Protein AF-A0A7Y4GS12-F1 (afdb_monomer)

Radius of gyration: 14.1 Å; Cα contacts (8 Å, |Δi|>4): 65; chains: 1; bounding box: 30×27×35 Å

Solvent-accessible surface area (backbone atoms only — not comparable to full-atom values): 4910 Å² total; per-residue (Å²): 98,78,44,82,61,87,87,72,97,57,86,87,56,92,47,71,44,62,57,38,50,46,70,88,77,73,85,89,44,94,91,60,68,56,43,88,97,36,85,92,40,68,81,93,74,83,73,59,67,73,58,48,52,53,49,54,55,53,35,52,53,31,52,77,67,71,57,53,42,84,50,90,128

Sequence (73 aa):
MLLRRSSTPFDNAPSWIIISEYNVDEWPNAGLSPLPGRPGVFSYGLIPPGLFAQIKAKFLELARQNKGRAVRR

Secondary structure (DSSP, 8-state):
-EEE----SSTT---EEESSEE----SS-TTPPPBTTBTT-----PPPHHHHHHHHHHHHHHHHTT--EE---

Organism: NCBI:txid2721161

Foldseek 3Di:
DWDWADDDDDPPDIDTDDLQEDEDDDPPDPPADADVVDPPHRDRDDGDPVSVVVSVVVNVVCVVVVRHDYDDD

Structure (mmCIF, N/CA/C/O backbone):
data_AF-A0A7Y4GS12-F1
#
_entry.id   AF-A0A7Y4GS12-F1
#
loop_
_atom_site.group_PDB
_atom_site.id
_atom_site.type_symbol
_atom_site.label_atom_id
_atom_site.label_alt_id
_atom_site.label_comp_id
_atom_site.label_asym_id
_atom_site.label_entity_id
_atom_site.label_seq_id
_atom_site.pdbx_PDB_ins_code
_atom_site.Cartn_x
_atom_site.Cartn_y
_atom_site.Cartn_z
_atom_site.occupancy
_atom_site.B_iso_or_equiv
_atom_site.auth_seq_id
_atom_site.auth_comp_id
_atom_site.auth_asym_id
_atom_site.auth_atom_id
_atom_site.pdbx_PDB_model_num
ATOM 1 N N . MET A 1 1 ? 2.043 3.934 13.126 1.00 57.56 1 MET A N 1
ATOM 2 C CA . MET A 1 1 ? 2.331 2.517 13.478 1.00 57.56 1 MET A CA 1
ATOM 3 C C . MET A 1 1 ? 3.078 1.866 12.321 1.00 57.56 1 MET A C 1
ATOM 5 O O . MET A 1 1 ? 2.626 2.015 11.191 1.00 57.56 1 MET A O 1
ATOM 9 N N . LEU A 1 2 ? 4.198 1.190 12.598 1.00 63.94 2 LEU A N 1
ATOM 10 C CA . LEU A 1 2 ? 5.018 0.499 11.596 1.00 63.94 2 LEU A CA 1
ATOM 11 C C . LEU A 1 2 ? 4.719 -1.003 11.613 1.00 63.94 2 LEU A C 1
ATOM 13 O O . LEU A 1 2 ? 4.654 -1.601 12.686 1.00 63.94 2 LEU A O 1
ATOM 17 N N . LEU A 1 3 ? 4.560 -1.610 10.438 1.00 58.38 3 LEU A N 1
ATOM 18 C CA . LEU A 1 3 ? 4.439 -3.061 10.293 1.00 58.38 3 LEU A CA 1
ATOM 19 C C . LEU A 1 3 ? 5.650 -3.602 9.532 1.00 58.38 3 LEU A C 1
ATOM 21 O O . LEU A 1 3 ? 5.968 -3.108 8.449 1.00 58.38 3 LEU A O 1
ATOM 25 N N . ARG A 1 4 ? 6.338 -4.594 10.106 1.00 61.12 4 ARG A N 1
ATOM 26 C CA . ARG A 1 4 ? 7.494 -5.247 9.476 1.00 61.12 4 ARG A CA 1
ATOM 27 C C . ARG A 1 4 ? 7.031 -6.110 8.300 1.00 61.12 4 ARG A C 1
ATOM 29 O O . ARG A 1 4 ? 6.097 -6.896 8.443 1.00 61.12 4 ARG A O 1
ATOM 36 N N . ARG A 1 5 ? 7.715 -5.998 7.160 1.00 60.00 5 ARG A N 1
ATOM 37 C CA . ARG A 1 5 ? 7.504 -6.860 5.987 1.00 60.00 5 ARG A CA 1
ATOM 38 C C . ARG A 1 5 ? 8.382 -8.117 6.069 1.00 60.00 5 ARG A C 1
ATOM 40 O O . ARG A 1 5 ? 9.563 -8.018 6.396 1.00 60.00 5 ARG A O 1
ATOM 47 N N . SER A 1 6 ? 7.827 -9.279 5.728 1.00 47.59 6 SER A N 1
ATOM 48 C CA . SER A 1 6 ? 8.574 -10.535 5.559 1.00 47.59 6 SER A CA 1
ATOM 49 C C . SER A 1 6 ? 8.889 -10.742 4.067 1.00 47.59 6 SER A C 1
ATOM 51 O O . SER A 1 6 ? 7.974 -10.990 3.289 1.00 47.59 6 SER A O 1
ATOM 53 N N . SER A 1 7 ? 10.160 -10.535 3.698 1.00 54.03 7 SER A N 1
ATOM 54 C CA . SER A 1 7 ? 10.884 -10.879 2.448 1.00 54.03 7 SER A CA 1
ATOM 55 C C . SER A 1 7 ? 10.171 -10.771 1.078 1.00 54.03 7 SER A C 1
ATOM 57 O O . SER A 1 7 ? 9.343 -11.604 0.720 1.00 54.03 7 SER A O 1
ATOM 59 N N . THR A 1 8 ? 10.589 -9.794 0.261 1.00 53.50 8 THR A N 1
ATOM 60 C CA . THR A 1 8 ? 10.448 -9.693 -1.219 1.00 53.50 8 THR A CA 1
ATOM 61 C C . THR A 1 8 ? 11.505 -8.684 -1.734 1.00 53.50 8 THR A C 1
ATOM 63 O O . THR A 1 8 ? 12.004 -7.929 -0.901 1.00 53.50 8 THR A O 1
ATOM 66 N N . PRO A 1 9 ? 11.883 -8.663 -3.035 1.00 51.41 9 PRO A N 1
ATOM 67 C CA . PRO A 1 9 ? 13.263 -8.548 -3.572 1.00 51.41 9 PRO A CA 1
ATOM 68 C C . PRO A 1 9 ? 14.007 -7.204 -3.413 1.00 51.41 9 PRO A C 1
ATOM 70 O O . PRO A 1 9 ? 14.943 -6.921 -4.151 1.00 51.41 9 PRO A O 1
ATOM 73 N N . PHE A 1 10 ? 13.618 -6.369 -2.457 1.00 57.22 10 PHE A N 1
ATOM 74 C CA . PHE A 1 10 ? 14.316 -5.134 -2.128 1.00 57.22 10 PHE A CA 1
ATOM 75 C C . PHE A 1 10 ? 15.479 -5.438 -1.166 1.00 57.22 10 PHE A C 1
ATOM 77 O O . PHE A 1 10 ? 15.238 -5.704 0.008 1.00 57.22 10 PHE A O 1
ATOM 84 N N . ASP A 1 11 ? 16.708 -5.489 -1.690 1.00 59.84 11 ASP A N 1
ATOM 85 C CA . ASP A 1 11 ? 18.029 -5.465 -1.020 1.00 59.84 11 ASP A CA 1
ATOM 86 C C . ASP A 1 11 ? 18.248 -6.253 0.291 1.00 59.84 11 ASP A C 1
ATOM 88 O O . ASP A 1 11 ? 19.203 -6.002 1.020 1.00 59.84 11 ASP A O 1
ATOM 92 N N . ASN A 1 12 ? 17.396 -7.230 0.623 1.00 64.69 12 ASN A N 1
ATOM 93 C CA . ASN A 1 12 ? 17.398 -7.953 1.907 1.00 64.69 12 ASN A CA 1
ATOM 94 C C . ASN A 1 12 ? 17.368 -7.046 3.157 1.00 64.69 12 ASN A C 1
ATOM 96 O O . ASN A 1 12 ? 17.528 -7.525 4.283 1.00 64.69 12 ASN A O 1
ATOM 100 N N . ALA A 1 13 ? 17.111 -5.750 2.984 1.00 77.94 13 ALA A N 1
ATOM 101 C CA . ALA A 1 13 ? 17.034 -4.797 4.070 1.00 77.94 13 ALA A CA 1
ATOM 102 C C . ALA A 1 13 ? 15.666 -4.902 4.764 1.00 77.94 13 ALA A C 1
ATOM 104 O O . ALA A 1 13 ? 14.625 -5.024 4.101 1.00 77.94 13 ALA A O 1
ATOM 105 N N . PRO A 1 14 ? 15.616 -4.821 6.105 1.00 78.50 14 PRO A N 1
ATOM 106 C CA . PRO A 1 14 ? 14.358 -4.677 6.819 1.00 78.50 14 PRO A CA 1
ATOM 107 C C . PRO A 1 14 ? 13.551 -3.503 6.256 1.00 78.50 14 PRO A C 1
ATOM 109 O O . PRO A 1 14 ? 14.066 -2.404 6.081 1.00 78.50 14 PRO A O 1
ATOM 112 N N . SER A 1 15 ? 12.276 -3.752 5.963 1.00 83.00 15 SER A N 1
ATOM 113 C CA . SER A 1 15 ? 11.358 -2.758 5.408 1.00 83.00 15 SER A CA 1
ATOM 114 C C . SER A 1 15 ? 10.106 -2.646 6.271 1.00 83.00 15 SER A C 1
ATOM 116 O O . SER A 1 15 ? 9.624 -3.644 6.828 1.00 83.00 15 SER A O 1
ATOM 118 N N . TRP A 1 16 ? 9.54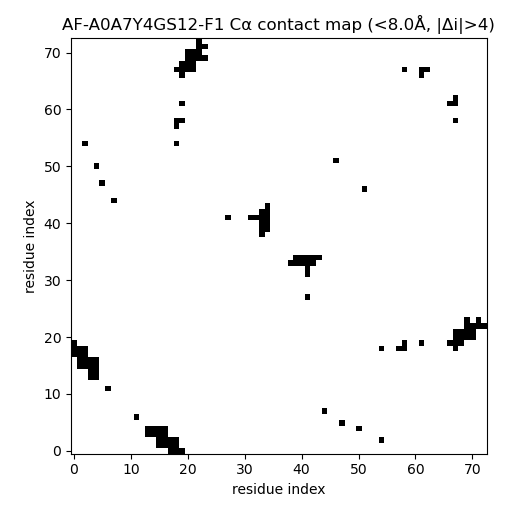7 -1.438 6.337 1.00 89.00 16 TRP A N 1
ATOM 119 C CA . TRP A 1 16 ? 8.358 -1.126 7.126 1.00 89.00 16 TRP A CA 1
ATOM 120 C C . TRP A 1 16 ? 7.257 -0.508 6.273 1.00 89.00 16 TRP A C 1
ATOM 122 O O . TRP A 1 16 ? 7.519 0.220 5.319 1.00 89.00 16 TRP A O 1
ATOM 132 N N . ILE A 1 17 ? 6.012 -0.771 6.661 1.00 90.75 17 ILE A N 1
ATOM 133 C CA . ILE A 1 17 ? 4.822 -0.125 6.106 1.00 90.75 17 ILE A CA 1
ATOM 134 C C . ILE A 1 17 ? 4.317 0.885 7.135 1.00 90.75 17 ILE A C 1
ATOM 136 O O . ILE A 1 17 ? 4.031 0.515 8.278 1.00 90.75 17 ILE A O 1
ATOM 140 N N . ILE A 1 18 ? 4.213 2.153 6.733 1.00 92.06 18 ILE A N 1
ATOM 141 C CA . ILE A 1 18 ? 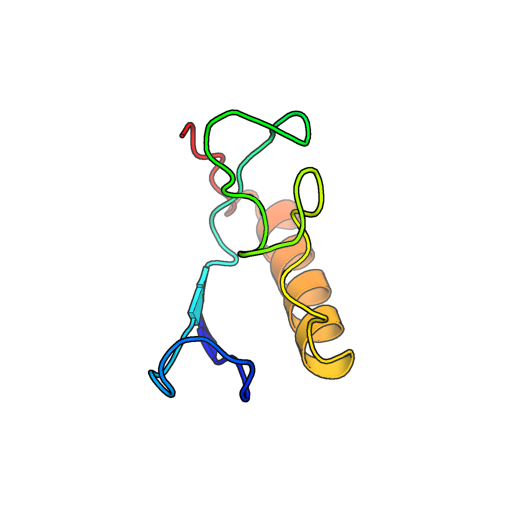3.642 3.230 7.548 1.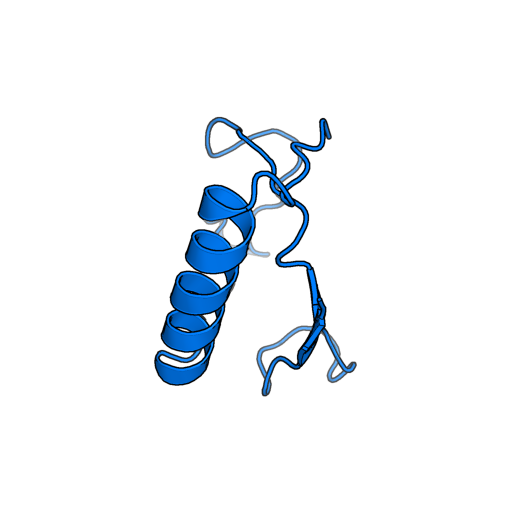00 92.06 18 ILE A CA 1
ATOM 142 C C . ILE A 1 18 ? 2.131 3.228 7.319 1.00 92.06 18 ILE A C 1
ATOM 144 O O . ILE A 1 18 ? 1.664 3.613 6.258 1.00 92.06 18 ILE A O 1
ATOM 148 N N . ILE A 1 19 ? 1.361 2.773 8.308 1.00 94.31 19 ILE A N 1
ATOM 149 C CA . ILE A 1 19 ? -0.104 2.626 8.172 1.00 94.31 19 ILE A CA 1
ATOM 150 C C . ILE A 1 19 ? -0.843 3.927 8.538 1.00 94.31 19 ILE A C 1
ATOM 152 O O . ILE A 1 19 ? -2.008 4.111 8.206 1.00 94.31 19 ILE A O 1
ATOM 156 N N . SER A 1 20 ? -0.170 4.849 9.226 1.00 92.50 20 SER A N 1
ATOM 157 C CA . SER A 1 20 ? -0.729 6.147 9.632 1.00 92.50 20 SER A CA 1
ATOM 158 C C . SER A 1 20 ? -0.699 7.209 8.533 1.00 92.50 20 SER A C 1
ATOM 160 O O . SER A 1 20 ? -1.241 8.292 8.732 1.00 92.50 20 SER A O 1
ATOM 162 N N . GLU A 1 21 ? -0.074 6.918 7.396 1.00 93.06 21 GLU A N 1
ATOM 163 C CA . GLU A 1 21 ? 0.084 7.847 6.280 1.00 93.06 21 GLU A CA 1
ATOM 164 C C . GLU A 1 21 ? -0.368 7.168 4.990 1.00 93.06 21 GLU A C 1
ATOM 166 O O . GLU A 1 21 ? -0.139 5.972 4.805 1.00 93.06 21 GLU A O 1
ATOM 171 N N . TYR A 1 22 ? -1.024 7.919 4.111 1.00 92.00 22 TYR A N 1
ATOM 172 C CA . TYR A 1 22 ? -1.461 7.428 2.807 1.00 92.00 22 TYR A CA 1
ATOM 173 C C . TYR A 1 22 ? -1.428 8.542 1.766 1.00 92.00 22 TYR A C 1
ATOM 175 O O . TYR A 1 22 ? -1.583 9.717 2.097 1.00 92.00 22 TYR A O 1
ATOM 183 N N . ASN A 1 23 ? -1.276 8.151 0.505 1.00 89.12 23 ASN A N 1
ATOM 184 C CA . ASN A 1 23 ? -1.404 9.042 -0.640 1.00 89.12 23 ASN A CA 1
ATOM 185 C C . ASN A 1 23 ? -2.672 8.680 -1.424 1.00 89.12 23 ASN A C 1
ATOM 187 O O . ASN A 1 23 ? -3.102 7.523 -1.406 1.00 89.12 23 ASN A O 1
ATOM 191 N N . VAL A 1 24 ? -3.250 9.659 -2.117 1.00 88.88 24 VAL A N 1
ATOM 192 C CA . VAL A 1 24 ? -4.363 9.467 -3.056 1.00 88.88 24 VAL A CA 1
ATOM 193 C C . VAL A 1 24 ? -3.879 9.960 -4.410 1.00 88.88 24 VAL A C 1
ATOM 195 O O . VAL A 1 24 ? -3.758 11.165 -4.599 1.00 88.88 24 VAL A O 1
ATOM 198 N N . ASP A 1 25 ? -3.590 9.029 -5.315 1.00 85.19 25 ASP A N 1
ATOM 199 C CA . ASP A 1 25 ? -2.978 9.315 -6.613 1.00 85.19 25 ASP A CA 1
ATOM 200 C C . ASP A 1 25 ? -3.654 8.509 -7.731 1.00 85.19 25 ASP A C 1
ATOM 202 O O . ASP A 1 25 ? -4.147 7.399 -7.501 1.00 85.19 25 ASP A O 1
ATOM 206 N N . GLU A 1 26 ? -3.622 9.041 -8.956 1.00 88.00 26 GLU A N 1
ATOM 207 C CA . GLU A 1 26 ? -3.926 8.270 -10.164 1.00 88.00 26 GLU A CA 1
ATOM 208 C C . GLU A 1 26 ? -2.736 7.379 -10.538 1.00 88.00 26 GLU A C 1
ATOM 210 O O . GLU A 1 26 ? -1.569 7.774 -10.451 1.00 88.00 26 GLU A O 1
ATOM 215 N N . TRP A 1 27 ? -3.033 6.143 -10.937 1.00 81.62 27 TRP A N 1
ATOM 216 C CA . TRP A 1 27 ? -2.030 5.148 -11.303 1.00 81.62 27 TRP A CA 1
ATOM 217 C C . TRP A 1 27 ? -2.086 4.874 -12.816 1.00 81.62 27 TRP A C 1
ATOM 219 O O . TRP A 1 27 ? -3.175 4.581 -13.312 1.00 81.62 27 TRP A O 1
ATOM 229 N N . PRO A 1 28 ? -0.943 4.836 -13.540 1.00 84.88 28 PRO A N 1
ATOM 230 C CA . PRO A 1 28 ? 0.424 5.104 -13.076 1.00 84.88 28 PRO A CA 1
ATOM 231 C C . PRO A 1 28 ? 0.761 6.605 -13.111 1.00 84.88 28 PRO A C 1
ATOM 233 O O . PRO A 1 28 ? 0.398 7.295 -14.058 1.00 84.88 28 PRO A O 1
ATOM 236 N N . ASN A 1 29 ? 1.505 7.101 -12.118 1.00 82.62 29 ASN A N 1
ATOM 237 C CA . ASN A 1 29 ? 2.003 8.485 -12.086 1.00 82.62 29 ASN A CA 1
ATOM 238 C C . ASN A 1 29 ? 3.531 8.558 -12.239 1.00 82.62 29 ASN A C 1
ATOM 240 O O . ASN A 1 29 ? 4.230 7.550 -12.135 1.00 82.62 29 ASN A O 1
ATOM 244 N N . ALA A 1 30 ? 4.048 9.773 -12.456 1.00 77.75 30 ALA A N 1
ATOM 245 C CA . ALA A 1 30 ? 5.473 10.048 -12.670 1.00 77.75 30 ALA A CA 1
ATOM 246 C C . ALA A 1 30 ? 6.387 9.642 -11.494 1.00 77.75 30 ALA A C 1
ATOM 248 O O . ALA A 1 30 ? 7.594 9.512 -11.680 1.00 77.75 30 ALA A O 1
ATOM 249 N N . GLY A 1 31 ? 5.831 9.421 -10.296 1.00 82.00 31 GLY A N 1
ATOM 250 C CA . GLY A 1 31 ? 6.567 8.937 -9.126 1.00 82.00 31 GLY A CA 1
ATOM 251 C C . GLY A 1 31 ? 6.823 7.426 -9.122 1.00 82.00 31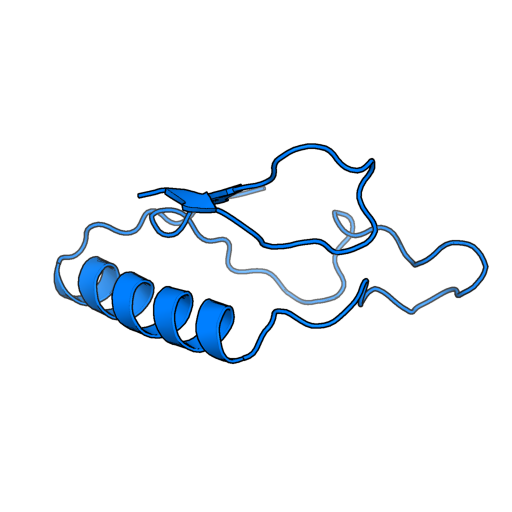 GLY A C 1
ATOM 252 O O . GLY A 1 31 ? 7.555 6.935 -8.262 1.00 82.00 31 GLY A O 1
ATOM 253 N N . LEU A 1 32 ? 6.240 6.671 -10.060 1.00 85.19 32 LEU A N 1
ATOM 254 C CA . LEU A 1 32 ? 6.459 5.235 -10.199 1.00 85.19 32 LEU A CA 1
ATOM 255 C C . LEU A 1 32 ? 7.498 4.946 -11.283 1.00 85.19 32 LEU A C 1
ATOM 257 O O . LEU A 1 32 ? 7.418 5.444 -12.403 1.00 85.19 32 LEU A O 1
ATOM 261 N N . SER A 1 33 ? 8.448 4.067 -10.973 1.00 87.50 33 SER A N 1
ATOM 262 C CA . SER A 1 33 ? 9.337 3.489 -11.981 1.00 87.50 33 SER A CA 1
ATOM 263 C C . SER A 1 33 ? 8.737 2.195 -12.539 1.00 87.50 33 SER A C 1
ATOM 265 O O . SER A 1 33 ? 8.133 1.431 -11.782 1.00 87.50 33 SER A O 1
ATOM 267 N N . PRO A 1 34 ? 8.869 1.922 -13.847 1.00 88.88 34 PRO A N 1
ATOM 268 C CA . PRO A 1 34 ? 8.532 0.615 -14.389 1.00 88.88 34 PRO A CA 1
ATOM 269 C C . PRO A 1 34 ? 9.558 -0.434 -13.937 1.00 88.88 34 PRO A C 1
ATOM 271 O O . PRO A 1 34 ? 10.695 -0.122 -13.570 1.00 88.88 34 PRO A O 1
ATOM 274 N N . LEU A 1 35 ? 9.171 -1.704 -14.005 1.00 88.19 35 LEU A N 1
ATOM 275 C CA . LEU A 1 35 ? 10.075 -2.823 -13.787 1.00 88.19 35 LEU A CA 1
ATOM 276 C C . LEU A 1 35 ? 11.197 -2.822 -14.844 1.00 88.19 35 LEU A C 1
ATOM 278 O O . LEU A 1 35 ? 10.909 -2.704 -16.042 1.00 88.19 35 LEU A O 1
ATOM 282 N N . PRO A 1 36 ? 12.468 -3.022 -14.444 1.00 87.44 36 PRO A N 1
ATOM 283 C CA . PRO A 1 36 ? 13.570 -3.169 -15.389 1.00 87.44 36 PRO A CA 1
ATOM 284 C C . PRO A 1 36 ? 13.282 -4.261 -16.428 1.00 87.44 36 PRO A C 1
ATOM 286 O O . PRO A 1 36 ? 12.881 -5.374 -16.085 1.00 87.44 36 PRO A O 1
ATOM 289 N N . GLY A 1 37 ? 13.446 -3.931 -17.711 1.00 90.81 37 GLY A N 1
ATOM 290 C CA . GLY A 1 37 ? 13.167 -4.846 -18.824 1.00 90.81 37 GLY A CA 1
ATOM 291 C C . GLY A 1 37 ? 11.681 -5.113 -19.100 1.00 90.81 37 GLY A C 1
ATOM 292 O O . GLY A 1 37 ? 11.373 -5.931 -19.964 1.00 90.81 37 GLY A O 1
ATOM 293 N N . ARG A 1 38 ? 10.750 -4.446 -18.399 1.00 89.88 38 ARG A N 1
ATOM 294 C CA . ARG A 1 38 ? 9.295 -4.581 -18.596 1.00 89.88 38 ARG A CA 1
ATOM 295 C C . ARG A 1 38 ? 8.600 -3.207 -18.605 1.00 89.88 38 ARG A C 1
ATOM 297 O O . ARG A 1 38 ? 7.983 -2.823 -17.607 1.00 89.88 38 ARG A O 1
ATOM 304 N N . PRO A 1 39 ? 8.687 -2.454 -19.719 1.00 88.81 39 PRO A N 1
ATOM 305 C CA . PRO A 1 39 ? 8.025 -1.158 -19.856 1.00 88.81 39 PRO A CA 1
ATOM 306 C C . PRO A 1 39 ? 6.518 -1.255 -19.581 1.00 88.81 39 PRO A C 1
ATOM 308 O O . PRO A 1 39 ? 5.871 -2.221 -19.975 1.00 88.81 39 PRO A O 1
ATOM 311 N N . GLY A 1 40 ? 5.962 -0.261 -1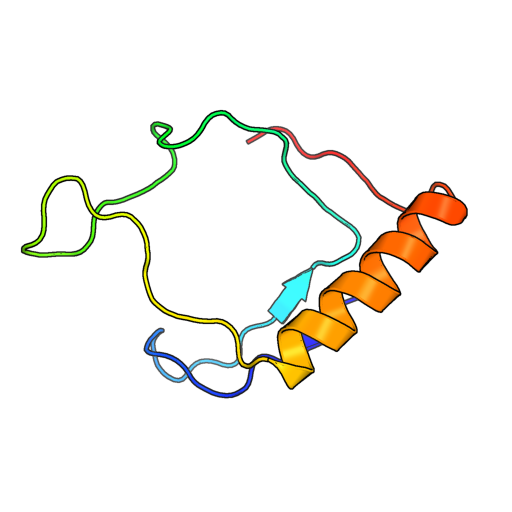8.887 1.00 88.44 40 GLY A N 1
ATOM 312 C CA . GLY A 1 40 ? 4.534 -0.209 -18.550 1.00 88.44 40 GLY A CA 1
ATOM 313 C C . GLY A 1 40 ? 4.092 -1.116 -17.393 1.00 88.44 40 GLY A C 1
ATOM 314 O O . GLY A 1 40 ? 2.937 -1.038 -16.981 1.00 88.44 40 GLY A O 1
ATOM 315 N N . VAL A 1 41 ? 4.981 -1.943 -16.826 1.00 90.38 41 VAL A N 1
ATOM 316 C CA . VAL A 1 41 ? 4.664 -2.788 -15.664 1.00 90.38 41 VAL A CA 1
ATOM 317 C C . VAL A 1 41 ? 5.208 -2.149 -14.391 1.00 90.38 41 VAL A C 1
ATOM 319 O O . VAL A 1 41 ? 6.415 -2.045 -14.217 1.00 90.38 41 VAL A O 1
ATOM 322 N N . PHE A 1 42 ? 4.320 -1.772 -13.473 1.00 87.94 42 PHE A N 1
ATOM 323 C CA . PHE A 1 42 ? 4.672 -1.060 -12.232 1.00 87.94 42 PHE A CA 1
ATOM 324 C C . PHE A 1 42 ? 4.485 -1.911 -10.961 1.00 87.94 42 PHE A C 1
ATOM 326 O O . PHE A 1 42 ? 4.688 -1.444 -9.843 1.00 87.94 42 PHE A O 1
ATOM 333 N N . SER A 1 43 ? 4.071 -3.173 -11.104 1.00 86.94 43 SER A N 1
ATOM 334 C CA . SER A 1 43 ? 3.789 -4.075 -9.983 1.00 86.94 43 SER A CA 1
ATOM 335 C C . SER A 1 43 ? 5.011 -4.926 -9.631 1.00 86.94 43 SER A C 1
ATOM 337 O O . SER A 1 43 ? 5.335 -5.876 -10.335 1.00 86.94 43 SER A O 1
ATOM 339 N N . TYR A 1 44 ? 5.661 -4.624 -8.506 1.00 84.44 44 TYR A N 1
ATOM 340 C CA . TYR A 1 44 ? 6.909 -5.278 -8.073 1.00 84.44 44 TYR A CA 1
ATOM 341 C C . TYR A 1 44 ? 6.726 -6.617 -7.337 1.00 84.44 44 TYR A C 1
ATOM 343 O O . TYR A 1 44 ? 7.706 -7.269 -6.980 1.00 84.44 44 TYR A O 1
ATOM 351 N N . GLY A 1 45 ? 5.487 -7.037 -7.080 1.00 84.94 45 GLY A N 1
ATOM 352 C CA . GLY A 1 45 ? 5.182 -8.297 -6.408 1.00 84.94 45 GLY A CA 1
ATOM 353 C C . GLY A 1 45 ? 3.965 -8.203 -5.496 1.00 84.94 45 GLY A C 1
ATOM 354 O O . GLY A 1 45 ? 3.343 -7.149 -5.358 1.00 84.94 45 GLY A O 1
ATOM 355 N N . LEU A 1 46 ? 3.632 -9.328 -4.867 1.00 87.00 46 LEU A N 1
ATOM 356 C CA . LEU A 1 46 ? 2.485 -9.447 -3.973 1.00 87.00 46 LEU A CA 1
ATOM 357 C C . LEU A 1 46 ? 2.884 -9.219 -2.514 1.00 87.00 46 LEU A C 1
ATOM 359 O O . LEU A 1 46 ? 3.968 -9.592 -2.068 1.00 87.00 46 LEU A O 1
ATOM 363 N N . ILE A 1 47 ? 1.967 -8.630 -1.752 1.00 88.12 47 ILE A N 1
ATOM 364 C CA . ILE A 1 47 ? 2.057 -8.588 -0.293 1.00 88.12 47 ILE A CA 1
ATOM 365 C C . ILE A 1 47 ? 1.539 -9.932 0.239 1.00 88.12 47 ILE A C 1
ATOM 367 O O . ILE A 1 47 ? 0.462 -10.354 -0.186 1.00 88.12 47 ILE A O 1
ATOM 371 N N . PRO A 1 48 ? 2.243 -10.596 1.179 1.00 90.19 48 PRO A N 1
ATOM 372 C CA . PRO A 1 48 ? 1.740 -11.816 1.800 1.00 90.19 48 PRO A CA 1
ATOM 373 C C . PRO A 1 48 ? 0.312 -11.620 2.343 1.00 90.19 48 PRO A C 1
ATOM 375 O O . PRO A 1 48 ? 0.077 -10.631 3.045 1.00 90.19 48 PRO A O 1
ATOM 378 N N . PRO A 1 49 ? -0.642 -12.535 2.084 1.00 91.31 49 PRO A N 1
ATOM 379 C CA . PRO A 1 49 ? -2.052 -12.322 2.428 1.00 91.31 49 PRO A CA 1
ATOM 380 C C . PRO A 1 49 ? -2.297 -11.998 3.908 1.00 91.31 49 PRO A C 1
ATOM 382 O O . PRO A 1 49 ? -3.063 -11.091 4.230 1.00 91.31 49 PRO A O 1
ATOM 385 N N . GLY A 1 50 ? -1.588 -12.676 4.819 1.00 93.00 50 GLY A N 1
ATOM 386 C CA . GLY A 1 50 ? -1.679 -12.403 6.257 1.00 93.00 50 GLY A CA 1
ATOM 387 C C . GLY A 1 50 ? -1.176 -11.007 6.640 1.00 93.00 50 GLY A C 1
ATOM 388 O O . GLY A 1 50 ? -1.751 -10.362 7.515 1.00 93.00 50 GLY A O 1
ATOM 389 N N . LEU A 1 51 ? -0.148 -10.504 5.949 1.00 90.88 51 LEU A N 1
ATOM 390 C CA . LEU A 1 51 ? 0.347 -9.143 6.146 1.00 90.88 51 LEU A CA 1
ATOM 391 C C . LEU A 1 51 ? -0.662 -8.120 5.610 1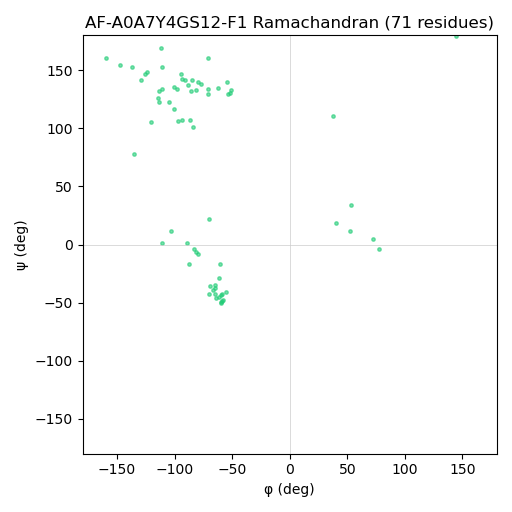.00 90.88 51 LEU A C 1
ATOM 393 O O . LEU A 1 51 ? -0.957 -7.135 6.282 1.00 90.88 51 LEU A O 1
ATOM 397 N N . PHE A 1 52 ? -1.245 -8.379 4.439 1.00 92.50 52 PHE A N 1
ATOM 398 C CA . PHE A 1 52 ? -2.281 -7.525 3.858 1.00 92.50 52 PHE A CA 1
ATOM 399 C C . PHE A 1 52 ? -3.518 -7.410 4.761 1.00 92.50 52 PHE A C 1
ATOM 401 O O . PHE A 1 52 ? -4.010 -6.304 4.996 1.00 92.50 52 PHE A O 1
ATOM 408 N N . ALA A 1 53 ? -3.974 -8.525 5.339 1.00 96.00 53 ALA A N 1
ATOM 409 C CA . ALA A 1 53 ? -5.084 -8.531 6.291 1.00 96.00 53 ALA A CA 1
ATOM 410 C C . ALA A 1 53 ? -4.802 -7.641 7.517 1.00 96.00 53 ALA A C 1
ATOM 412 O O . ALA A 1 53 ? -5.661 -6.854 7.922 1.00 96.00 53 ALA A O 1
ATOM 413 N N . GLN A 1 54 ? -3.582 -7.701 8.062 1.00 95.88 54 GLN A N 1
ATOM 414 C CA . GLN A 1 54 ? -3.162 -6.853 9.183 1.00 95.88 54 GLN A CA 1
ATOM 415 C C . GLN A 1 54 ? -3.126 -5.366 8.814 1.00 95.88 54 GLN A C 1
ATOM 417 O O . GLN A 1 54 ? -3.585 -4.534 9.599 1.00 95.88 54 GLN A O 1
ATOM 422 N N . ILE A 1 55 ? -2.616 -5.026 7.625 1.00 95.00 55 ILE A N 1
ATOM 423 C CA . ILE A 1 55 ? -2.595 -3.644 7.122 1.00 95.00 55 ILE A CA 1
ATOM 424 C C . ILE A 1 55 ? -4.022 -3.109 7.028 1.00 95.00 55 ILE A C 1
ATOM 426 O O . ILE A 1 55 ? -4.308 -2.054 7.587 1.00 95.00 55 ILE A O 1
ATOM 430 N N . LYS A 1 56 ? -4.931 -3.854 6.386 1.00 95.31 56 LYS A N 1
ATOM 431 C CA . LYS A 1 56 ? -6.331 -3.447 6.210 1.00 95.31 56 LYS A CA 1
ATOM 432 C C . LYS A 1 56 ? -7.021 -3.195 7.551 1.00 95.31 56 LYS A C 1
ATOM 434 O O . LYS A 1 56 ? -7.655 -2.157 7.722 1.00 95.31 56 LYS A O 1
ATOM 439 N N . ALA A 1 57 ? -6.881 -4.121 8.501 1.00 96.75 57 ALA A N 1
ATOM 440 C CA . ALA A 1 57 ? -7.499 -3.996 9.820 1.00 96.75 57 ALA A CA 1
ATOM 441 C C . ALA A 1 57 ? -7.018 -2.734 10.558 1.00 96.75 57 ALA A C 1
ATOM 443 O O . ALA A 1 57 ? -7.836 -1.932 11.010 1.00 96.75 57 ALA A O 1
ATOM 444 N N . LYS A 1 58 ? -5.699 -2.517 10.612 1.00 95.56 58 LYS A N 1
ATOM 445 C CA . LYS A 1 58 ? -5.090 -1.366 11.298 1.00 95.56 58 LYS A CA 1
ATOM 446 C C . LYS A 1 58 ? -5.361 -0.040 10.597 1.00 95.56 58 LYS A C 1
ATOM 448 O O . LYS A 1 58 ? -5.555 0.976 11.256 1.00 95.56 58 LYS A O 1
ATOM 453 N N . PHE A 1 59 ? -5.394 -0.039 9.269 1.00 94.56 59 PHE A N 1
ATOM 454 C CA . PHE A 1 59 ? -5.707 1.156 8.495 1.00 94.56 59 PHE A CA 1
ATOM 455 C C . PHE A 1 59 ? -7.138 1.633 8.770 1.00 94.56 59 PHE A C 1
ATOM 457 O O . PHE A 1 59 ? -7.358 2.807 9.059 1.00 94.56 59 PHE A O 1
ATOM 464 N N . LEU A 1 60 ? -8.107 0.709 8.772 1.00 95.12 60 LEU A N 1
ATOM 465 C CA . LEU A 1 60 ? -9.502 1.019 9.096 1.00 95.12 60 LEU A CA 1
ATOM 466 C C . LEU A 1 60 ? -9.680 1.481 10.546 1.00 95.12 60 LEU A C 1
ATOM 468 O O . LEU A 1 60 ? -10.483 2.373 10.810 1.00 95.12 60 LEU A O 1
ATOM 472 N N . GLU A 1 61 ? -8.935 0.896 11.483 1.00 95.88 61 GLU A N 1
ATOM 473 C CA . GLU A 1 61 ? -8.907 1.349 12.874 1.00 95.88 61 GLU A CA 1
ATOM 474 C C . GLU A 1 61 ? -8.461 2.818 12.980 1.00 95.88 61 GLU A C 1
ATOM 476 O O . GLU A 1 61 ? -9.145 3.622 13.614 1.00 95.88 61 GLU A O 1
ATOM 481 N N . LEU A 1 62 ? -7.363 3.193 12.314 1.00 94.44 62 LEU A N 1
ATOM 482 C CA . LEU A 1 62 ? -6.863 4.572 12.317 1.00 94.44 62 LEU A CA 1
ATOM 483 C C . LEU A 1 62 ? -7.814 5.544 11.615 1.00 94.44 62 LEU A C 1
ATOM 485 O O . LEU A 1 62 ? -8.006 6.657 12.105 1.00 94.44 62 LEU A O 1
ATOM 489 N N . ALA A 1 63 ? -8.431 5.128 10.507 1.00 90.88 63 ALA A N 1
ATOM 490 C CA . ALA A 1 63 ? -9.404 5.940 9.782 1.00 90.88 63 ALA A CA 1
ATOM 491 C C . ALA A 1 63 ? -10.626 6.268 10.654 1.00 90.88 63 ALA A C 1
ATOM 493 O O . ALA A 1 63 ? -11.015 7.427 10.756 1.00 90.88 63 ALA A O 1
ATOM 494 N N . ARG A 1 64 ? -11.176 5.275 11.369 1.00 94.19 64 ARG A N 1
ATOM 495 C CA . ARG A 1 64 ? -12.298 5.474 12.310 1.00 94.19 64 ARG A CA 1
ATOM 496 C C . ARG A 1 64 ? -11.956 6.420 13.460 1.00 94.19 64 ARG A C 1
ATOM 498 O O . ARG A 1 64 ? -12.841 7.080 13.988 1.00 94.19 64 ARG A O 1
ATOM 505 N N . GLN A 1 65 ? -10.686 6.476 13.850 1.00 94.38 65 GLN A N 1
ATOM 506 C CA . GLN A 1 65 ? -10.199 7.360 14.908 1.00 94.38 65 GLN A CA 1
ATOM 507 C C . GLN A 1 65 ? -9.772 8.746 14.389 1.00 94.38 65 GLN A C 1
ATOM 509 O O . GLN A 1 65 ? -9.289 9.546 15.184 1.00 94.38 65 GLN A O 1
ATOM 514 N N . ASN A 1 66 ? -9.899 9.032 13.084 1.00 88.88 66 ASN A N 1
ATOM 515 C CA . ASN A 1 66 ? -9.340 10.225 12.431 1.00 88.88 66 ASN A CA 1
ATOM 516 C C . ASN A 1 66 ? -7.828 10.417 12.690 1.00 88.88 66 ASN A C 1
ATOM 518 O O . ASN A 1 66 ? -7.334 11.537 12.791 1.00 88.88 66 ASN A O 1
ATOM 522 N N . LYS A 1 67 ? -7.073 9.314 12.799 1.00 89.69 67 LYS A N 1
ATOM 523 C CA . LYS A 1 67 ? -5.619 9.302 13.066 1.00 89.69 67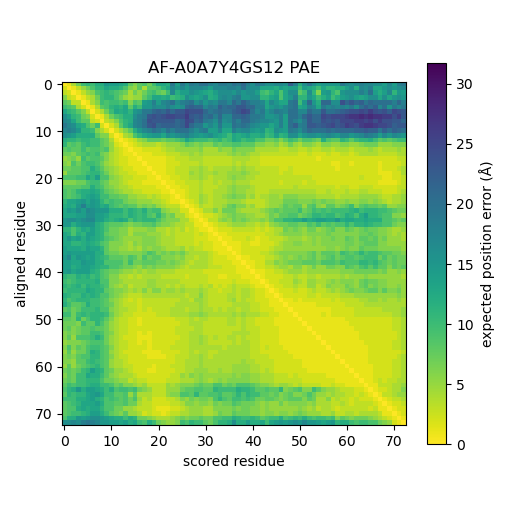 LYS A CA 1
ATOM 524 C C . LYS A 1 67 ? -4.761 9.006 11.829 1.00 89.69 67 LYS A C 1
ATOM 526 O O . LYS A 1 67 ? -3.574 8.707 11.960 1.00 89.69 67 LYS A O 1
ATOM 531 N N . GLY A 1 68 ? -5.354 9.031 10.638 1.00 88.00 68 GLY A N 1
ATOM 532 C CA . GLY A 1 68 ? -4.637 8.908 9.368 1.00 88.00 68 GLY A CA 1
ATOM 533 C C . GLY A 1 68 ? -4.291 10.278 8.789 1.00 88.00 68 GLY A C 1
ATOM 534 O O . GLY A 1 68 ? -5.103 11.197 8.865 1.00 88.00 68 GLY A O 1
ATOM 535 N N . ARG A 1 69 ? -3.111 10.410 8.179 1.00 91.75 69 ARG A N 1
ATOM 536 C CA . AR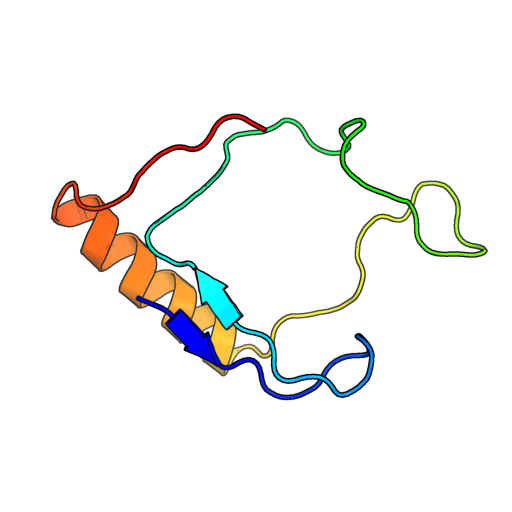G A 1 69 ? -2.675 11.630 7.489 1.00 91.75 69 ARG A CA 1
ATOM 537 C C . ARG A 1 69 ? -2.555 11.384 5.987 1.00 91.75 69 ARG A C 1
ATOM 53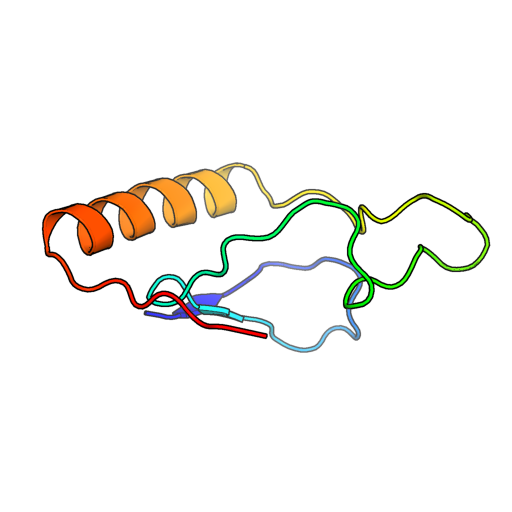9 O O . ARG A 1 69 ? -1.780 10.526 5.569 1.00 91.75 69 ARG A O 1
ATOM 546 N N . ALA A 1 70 ? -3.273 12.172 5.189 1.00 90.31 70 ALA A N 1
ATOM 547 C CA . ALA A 1 70 ? -3.029 12.244 3.754 1.00 90.31 70 ALA A CA 1
ATOM 548 C C . ALA A 1 70 ? -1.705 12.981 3.499 1.00 90.31 70 ALA A C 1
ATOM 550 O O . ALA A 1 70 ? -1.478 14.063 4.046 1.00 90.31 70 ALA A O 1
ATOM 551 N N . VAL A 1 71 ? -0.830 12.395 2.690 1.00 86.75 71 VAL A N 1
ATOM 552 C CA . VAL A 1 71 ? 0.459 12.976 2.306 1.00 86.75 71 VAL A CA 1
ATOM 553 C C . VAL A 1 71 ? 0.419 13.291 0.814 1.00 86.75 71 VAL A C 1
ATOM 555 O O . VAL A 1 71 ? 0.010 12.458 0.010 1.00 86.75 71 VAL A O 1
ATOM 558 N N . ARG A 1 72 ? 0.836 14.507 0.444 1.00 80.00 72 ARG A N 1
ATOM 559 C CA . ARG A 1 72 ? 1.110 14.872 -0.953 1.00 80.00 72 ARG A CA 1
ATOM 560 C C . ARG A 1 72 ? 2.542 14.474 -1.290 1.00 80.00 72 ARG A C 1
ATOM 562 O O . ARG A 1 72 ? 3.442 14.774 -0.503 1.00 80.00 72 ARG A O 1
ATOM 569 N N . ARG A 1 73 ? 2.739 13.809 -2.424 1.00 67.81 73 ARG A N 1
ATOM 570 C CA . ARG A 1 73 ? 4.055 13.500 -2.985 1.00 67.81 73 ARG A CA 1
ATOM 571 C C . ARG A 1 73 ? 4.151 13.977 -4.420 1.00 67.81 73 ARG A C 1
ATOM 573 O O . ARG A 1 73 ? 3.081 14.126 -5.044 1.00 67.81 73 ARG A O 1
#

pLDDT: mean 83.73, std 12.82, range [47.59, 96.75]

Mean predicted aligned error: 6.81 Å

Nearest PDB structures (foldseek):
  5fm6-assembly1_B  TM=8.111E-01  e=9.262E+00  Thermochaetoides thermophila